Protein AF-A0A382BX68-F1 (afdb_monomer)

Secondary structure (DSSP, 8-state):
--HHHHHHHHHHHHHHHHHHH-STTGGGHHHHHHHHHHHHHHHHHHS---GGGHHHHHHHHHHHHHHHHHHHHHHHTT-

Radius of gyration: 13.83 Å; Cα contacts (8 Å, |Δi|>4): 29; chains: 1; bounding box: 26×22×42 Å

Foldseek 3Di:
DDPLLVVLVVLLVVLVCCVPPDPPPCPCSVVSLVVSVVSVVVCCVVPPDDPVCVVSVVSSVVSVVVVVVVVVVVVVVVD

Sequence (79 aa):
MRPFEIIYIVLIAWGALQHLYKKEKRKNSILLYKIIFSIFLIHFFLEQYRWQMLPAYLLGITLIFNYNKNISHAMKTLF

Structure (mmCIF, N/CA/C/O backbone):
data_AF-A0A382BX68-F1
#
_entry.id   AF-A0A382BX68-F1
#
loop_
_atom_site.group_PDB
_atom_site.id
_atom_site.type_symbol
_atom_site.label_atom_id
_atom_site.label_alt_id
_atom_site.label_comp_id
_atom_site.label_asym_id
_atom_site.label_entity_id
_atom_site.label_seq_id
_atom_site.pdbx_PDB_ins_code
_atom_site.Cartn_x
_atom_site.Cartn_y
_atom_site.Cartn_z
_atom_site.occupancy
_atom_site.B_iso_or_equiv
_atom_site.auth_seq_id
_atom_site.auth_comp_id
_atom_site.auth_asym_id
_atom_site.auth_atom_id
_atom_site.pdbx_PDB_model_num
ATOM 1 N N . MET A 1 1 ? 2.903 -8.063 -18.217 1.00 56.12 1 MET A N 1
ATOM 2 C CA . MET A 1 1 ? 2.759 -7.597 -16.823 1.00 56.12 1 MET A CA 1
ATOM 3 C C . MET A 1 1 ? 4.089 -7.789 -16.150 1.00 56.12 1 MET A C 1
ATOM 5 O O . MET A 1 1 ? 4.602 -8.904 -16.181 1.00 56.12 1 MET A O 1
ATOM 9 N N . ARG A 1 2 ? 4.691 -6.712 -15.649 1.00 72.44 2 ARG A N 1
ATOM 10 C CA . ARG A 1 2 ? 5.964 -6.839 -14.941 1.00 72.44 2 ARG A CA 1
ATOM 11 C C . ARG A 1 2 ? 5.713 -7.346 -13.520 1.00 72.44 2 ARG A C 1
ATOM 13 O O . ARG A 1 2 ? 4.651 -7.078 -12.956 1.00 72.44 2 ARG A O 1
ATOM 20 N N . PRO A 1 3 ? 6.660 -8.098 -12.940 1.00 75.94 3 PRO A N 1
ATOM 21 C CA . PRO A 1 3 ? 6.481 -8.724 -11.632 1.00 75.94 3 PRO A CA 1
ATOM 22 C C . PRO A 1 3 ? 6.106 -7.722 -10.527 1.00 75.94 3 PRO A C 1
ATOM 24 O O . PRO A 1 3 ? 5.321 -8.064 -9.647 1.00 75.94 3 PRO A O 1
ATOM 27 N N . PHE A 1 4 ? 6.568 -6.470 -10.601 1.00 75.75 4 PHE A N 1
ATOM 28 C CA . PHE A 1 4 ? 6.227 -5.442 -9.614 1.00 75.75 4 PHE A CA 1
ATOM 29 C C . PHE A 1 4 ? 4.770 -4.967 -9.680 1.00 75.75 4 PHE A C 1
ATOM 31 O O . PHE A 1 4 ? 4.178 -4.742 -8.627 1.00 75.75 4 PHE A O 1
ATOM 38 N N . GLU A 1 5 ? 4.164 -4.872 -10.871 1.00 76.94 5 GLU A N 1
ATOM 39 C CA . GLU A 1 5 ? 2.735 -4.535 -11.014 1.00 76.94 5 GLU A CA 1
ATOM 40 C C . GLU A 1 5 ? 1.872 -5.586 -10.298 1.00 76.94 5 GLU A C 1
ATOM 42 O O . GLU A 1 5 ? 0.948 -5.252 -9.557 1.00 76.94 5 GLU A O 1
ATOM 47 N N . ILE A 1 6 ? 2.224 -6.866 -10.459 1.00 82.50 6 ILE A N 1
ATOM 48 C CA . ILE A 1 6 ? 1.521 -7.996 -9.837 1.00 82.50 6 ILE A CA 1
ATOM 49 C C . ILE A 1 6 ? 1.653 -7.933 -8.312 1.00 82.50 6 ILE A C 1
ATOM 51 O O . ILE A 1 6 ? 0.651 -8.031 -7.604 1.00 82.50 6 ILE A O 1
ATOM 55 N N . ILE A 1 7 ? 2.871 -7.720 -7.803 1.00 83.81 7 ILE A N 1
ATOM 56 C CA . ILE A 1 7 ? 3.128 -7.581 -6.362 1.00 83.81 7 ILE A CA 1
ATOM 57 C C . ILE A 1 7 ? 2.308 -6.422 -5.782 1.00 83.81 7 ILE A C 1
ATOM 59 O O . ILE A 1 7 ? 1.673 -6.571 -4.737 1.00 83.81 7 ILE A O 1
ATOM 63 N N . TYR A 1 8 ? 2.275 -5.284 -6.476 1.00 82.00 8 TYR A N 1
ATOM 64 C CA . TYR A 1 8 ? 1.542 -4.106 -6.028 1.00 82.00 8 TYR A CA 1
ATOM 65 C C . TYR A 1 8 ? 0.027 -4.340 -5.979 1.00 82.00 8 TYR A C 1
ATOM 67 O O . TYR A 1 8 ? -0.616 -4.022 -4.977 1.00 82.00 8 TYR A O 1
ATOM 75 N N . ILE A 1 9 ? -0.542 -4.962 -7.015 1.00 83.31 9 ILE A N 1
ATOM 76 C CA . ILE A 1 9 ? -1.974 -5.289 -7.075 1.00 83.31 9 ILE A CA 1
ATOM 77 C C . ILE A 1 9 ? -2.366 -6.254 -5.950 1.00 83.31 9 ILE A C 1
ATOM 79 O O . ILE A 1 9 ? -3.367 -6.020 -5.271 1.00 83.31 9 ILE A O 1
ATOM 83 N N . VAL A 1 10 ? -1.574 -7.304 -5.707 1.00 85.75 10 VAL A N 1
ATOM 84 C CA . VAL A 1 10 ? -1.834 -8.272 -4.626 1.00 85.75 10 VAL A CA 1
ATOM 85 C C . VAL A 1 10 ? -1.824 -7.585 -3.260 1.00 85.75 10 VAL A C 1
ATOM 87 O O . VAL A 1 10 ? -2.695 -7.841 -2.428 1.00 85.75 10 VAL A O 1
ATOM 90 N N . LEU A 1 11 ? -0.882 -6.670 -3.033 1.00 83.38 11 LEU A N 1
ATOM 91 C CA . LEU A 1 11 ? -0.790 -5.926 -1.779 1.00 83.38 11 LEU A CA 1
ATOM 92 C C . LEU A 1 11 ? -1.954 -4.958 -1.572 1.00 83.38 11 LEU A C 1
ATOM 94 O O . LEU A 1 11 ? -2.478 -4.874 -0.459 1.00 83.38 11 LEU A O 1
ATOM 98 N N . ILE A 1 12 ? -2.396 -4.262 -2.623 1.00 83.00 12 ILE A N 1
ATOM 99 C CA . ILE A 1 12 ? -3.591 -3.414 -2.552 1.00 83.00 12 ILE A CA 1
ATOM 100 C C . ILE A 1 12 ? -4.829 -4.258 -2.272 1.00 83.00 12 ILE A C 1
ATOM 102 O O . ILE A 1 12 ? -5.612 -3.901 -1.393 1.00 83.00 12 ILE A O 1
ATOM 106 N N . ALA A 1 13 ? -5.002 -5.381 -2.971 1.00 84.06 13 ALA A N 1
ATOM 107 C CA . ALA A 1 13 ? -6.134 -6.276 -2.759 1.00 84.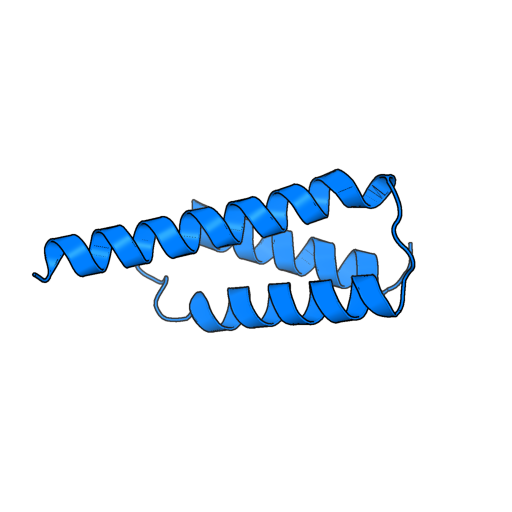06 13 ALA A CA 1
ATOM 108 C C . ALA A 1 13 ? -6.162 -6.794 -1.314 1.00 84.06 13 ALA A C 1
ATOM 110 O O . ALA A 1 13 ? -7.201 -6.761 -0.656 1.00 84.06 13 ALA A O 1
ATOM 111 N N . TRP A 1 14 ? -5.005 -7.182 -0.775 1.00 83.38 14 TRP A N 1
ATOM 112 C CA . TRP A 1 14 ? -4.872 -7.597 0.618 1.00 83.38 14 TRP A CA 1
ATOM 113 C C . TRP A 1 14 ? -5.189 -6.466 1.611 1.00 83.38 14 TRP A C 1
ATOM 115 O O . TRP A 1 14 ? -5.919 -6.677 2.583 1.00 83.38 14 TRP A O 1
ATOM 125 N N . GLY A 1 15 ? -4.693 -5.250 1.355 1.00 78.31 15 GLY A N 1
ATOM 126 C CA . GLY A 1 15 ? -4.992 -4.062 2.158 1.00 78.31 15 GLY A CA 1
ATOM 127 C C . GLY A 1 15 ? -6.481 -3.699 2.146 1.00 78.31 15 GLY A C 1
ATOM 128 O O . GLY A 1 15 ? -7.064 -3.434 3.199 1.00 78.31 15 GLY A O 1
ATOM 129 N N . ALA A 1 16 ? -7.125 -3.765 0.979 1.00 79.69 16 ALA A N 1
ATOM 130 C CA . ALA A 1 16 ? -8.557 -3.534 0.816 1.00 79.69 16 ALA A CA 1
ATOM 131 C C . ALA A 1 16 ? -9.394 -4.602 1.539 1.00 79.69 16 ALA A C 1
ATOM 133 O O . ALA A 1 16 ? -10.329 -4.261 2.265 1.00 79.69 16 ALA A O 1
ATOM 134 N N . LEU A 1 17 ? -9.023 -5.884 1.428 1.00 80.06 17 LEU A N 1
ATOM 135 C CA . LEU A 1 17 ? -9.684 -6.977 2.147 1.00 80.06 17 LEU A CA 1
ATOM 136 C C . LEU A 1 17 ? -9.563 -6.817 3.667 1.00 80.06 17 LEU A C 1
ATOM 138 O O . LEU A 1 17 ? -10.553 -6.983 4.379 1.00 80.06 17 LEU A O 1
ATOM 142 N N . GLN A 1 18 ? -8.391 -6.433 4.182 1.00 74.50 18 GLN A N 1
ATOM 143 C CA . GLN A 1 18 ? -8.253 -6.101 5.604 1.00 74.50 18 GLN A CA 1
ATOM 144 C C . GLN A 1 18 ? -9.146 -4.929 6.014 1.00 74.50 18 GLN A C 1
ATOM 146 O O . GLN A 1 18 ? -9.735 -4.957 7.098 1.00 74.50 18 GLN A O 1
ATOM 151 N N . HIS A 1 19 ? -9.254 -3.906 5.163 1.00 69.94 19 HIS A N 1
ATOM 152 C CA . HIS A 1 19 ? -10.079 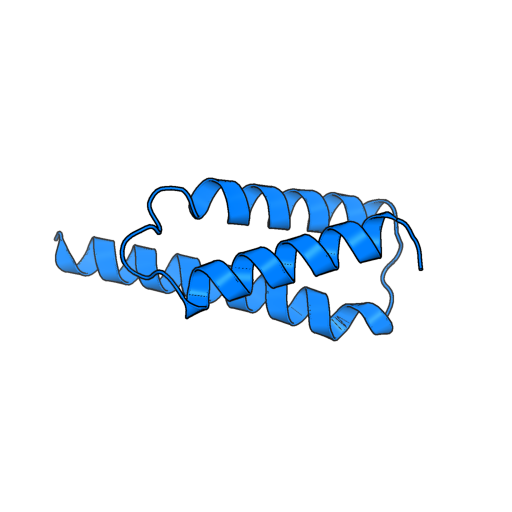-2.740 5.447 1.00 69.94 19 HIS A CA 1
ATOM 153 C C . HIS A 1 19 ? -11.572 -3.091 5.532 1.00 69.94 19 HIS A C 1
ATOM 155 O O . HIS A 1 19 ? -12.240 -2.616 6.457 1.00 69.94 19 HIS A O 1
ATOM 161 N N . LEU A 1 20 ? -12.055 -3.943 4.619 1.00 74.31 20 LEU A N 1
ATOM 162 C CA . LEU A 1 20 ? -13.454 -4.367 4.509 1.00 74.31 20 LEU A CA 1
ATOM 163 C C . LEU A 1 20 ? -13.868 -5.391 5.577 1.00 74.31 20 LEU A C 1
ATOM 165 O O . LEU A 1 20 ? -14.934 -5.247 6.166 1.00 74.31 20 LEU A O 1
ATOM 169 N N . TYR A 1 21 ? -13.043 -6.405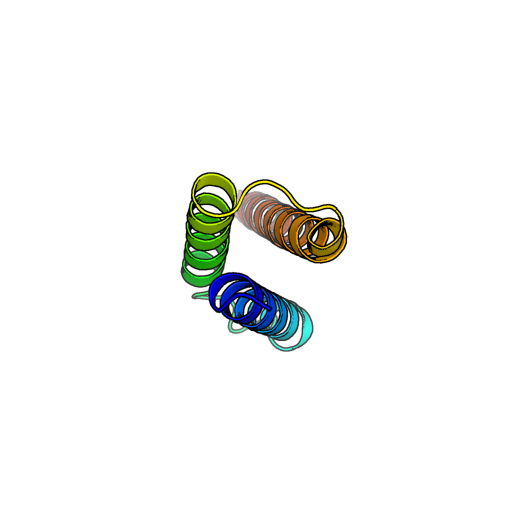 5.859 1.00 67.38 21 TYR A N 1
ATOM 170 C CA . TYR A 1 21 ? -13.489 -7.573 6.635 1.00 67.38 21 TYR A CA 1
ATOM 171 C C . TYR A 1 21 ? -13.179 -7.536 8.135 1.00 67.38 21 TYR A C 1
ATOM 173 O O . TYR A 1 21 ? -13.837 -8.236 8.902 1.00 67.38 21 TYR A O 1
ATOM 181 N N . LYS A 1 22 ? -12.174 -6.784 8.604 1.00 59.66 22 LYS A N 1
ATOM 182 C CA . LYS A 1 22 ? -11.751 -6.847 10.018 1.00 59.66 22 LYS A CA 1
ATOM 183 C C . LYS A 1 22 ? -11.499 -5.463 10.602 1.00 59.66 22 LYS A C 1
ATOM 185 O O . LYS A 1 22 ? -10.380 -4.960 10.568 1.00 59.66 22 LYS A O 1
ATOM 190 N N . LYS A 1 23 ? -12.533 -4.865 11.205 1.00 59.81 23 LYS A N 1
ATOM 191 C CA . LYS A 1 23 ? -12.420 -3.598 11.955 1.00 59.81 23 LYS A CA 1
ATOM 192 C C . LYS A 1 23 ? -11.644 -3.767 13.275 1.00 59.81 23 LYS A C 1
ATOM 194 O O . LYS A 1 23 ? -10.824 -2.916 13.597 1.00 59.81 23 LYS A O 1
ATOM 199 N N . GLU A 1 24 ? -11.814 -4.897 13.971 1.00 57.06 24 GLU A N 1
ATOM 200 C CA . GLU A 1 24 ? -11.209 -5.173 15.293 1.00 57.06 24 GLU A CA 1
ATOM 201 C C . GLU A 1 24 ? -9.755 -5.683 15.263 1.00 57.06 24 GLU A C 1
ATOM 203 O O . GLU A 1 24 ? -9.005 -5.462 16.209 1.00 57.06 24 GLU A O 1
ATOM 208 N N . LYS A 1 25 ? -9.298 -6.329 14.177 1.00 55.47 25 LYS A N 1
ATOM 209 C CA . LYS A 1 25 ? -7.917 -6.860 14.061 1.00 55.47 25 LYS A CA 1
ATOM 210 C C . LYS A 1 25 ? -6.947 -5.928 13.316 1.00 55.47 25 LYS A C 1
ATOM 212 O O . LYS A 1 25 ? -5.910 -6.375 12.833 1.00 55.47 25 LYS A O 1
ATOM 217 N N . ARG A 1 26 ? -7.232 -4.620 13.263 1.00 63.47 26 ARG A N 1
ATOM 218 C CA . ARG A 1 26 ? -6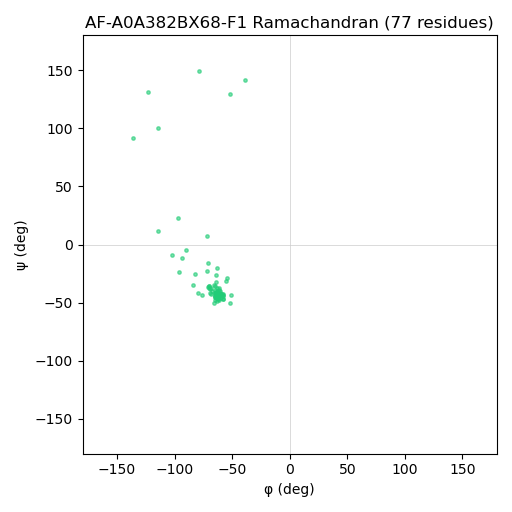.386 -3.599 12.600 1.00 63.47 26 ARG A CA 1
ATOM 219 C C . ARG A 1 26 ? -5.074 -3.273 13.333 1.00 63.47 26 ARG A C 1
ATOM 221 O O . ARG A 1 26 ? -4.363 -2.368 12.913 1.00 63.47 26 ARG A O 1
ATOM 228 N N . LYS A 1 27 ? -4.708 -4.004 14.395 1.00 58.31 27 LYS A N 1
ATOM 229 C CA . LYS A 1 27 ? -3.517 -3.725 15.226 1.00 58.31 27 LYS A CA 1
ATOM 230 C C . LYS A 1 27 ? -2.203 -3.627 14.429 1.00 58.31 27 LYS A C 1
ATOM 232 O O . LYS A 1 27 ? -1.335 -2.859 14.816 1.00 58.31 27 LYS A O 1
ATOM 237 N N . ASN A 1 28 ? -2.093 -4.321 13.291 1.00 63.72 28 ASN A N 1
ATOM 238 C CA . ASN A 1 28 ? -0.888 -4.327 12.447 1.00 63.72 28 ASN A CA 1
ATOM 239 C C . ASN A 1 28 ? -1.076 -3.684 11.063 1.00 63.72 28 ASN A C 1
ATOM 241 O O . ASN A 1 28 ? -0.201 -3.811 10.206 1.00 63.72 28 ASN A O 1
ATOM 245 N N . SER A 1 29 ? -2.185 -2.976 10.816 1.00 68.19 29 SER A N 1
ATOM 246 C CA . SER A 1 29 ? -2.427 -2.387 9.492 1.00 68.19 29 SER A CA 1
ATOM 247 C C . SER A 1 29 ? -1.389 -1.313 9.135 1.00 68.19 29 SER A C 1
ATOM 249 O O . SER A 1 29 ? -1.081 -1.142 7.962 1.00 68.19 29 SER A O 1
ATOM 251 N N . ILE A 1 30 ? -0.777 -0.658 10.135 1.00 72.56 30 ILE A N 1
ATOM 252 C CA . ILE A 1 30 ? 0.327 0.316 9.976 1.00 72.56 30 ILE A CA 1
ATOM 253 C C . ILE A 1 30 ? 1.466 -0.241 9.130 1.00 72.56 30 ILE A C 1
ATOM 255 O O . ILE A 1 30 ? 1.928 0.419 8.201 1.00 72.56 30 ILE A O 1
ATOM 259 N N . LEU A 1 31 ? 1.935 -1.443 9.470 1.00 74.81 31 LEU A N 1
ATOM 260 C CA . LEU A 1 31 ? 3.069 -2.065 8.796 1.00 74.81 31 LEU A CA 1
ATOM 261 C C . LEU A 1 31 ? 2.725 -2.336 7.328 1.00 74.81 31 LEU A C 1
ATOM 263 O O . LEU A 1 31 ? 3.528 -2.067 6.442 1.00 74.81 31 LEU A O 1
ATOM 267 N N . LEU A 1 32 ? 1.496 -2.787 7.077 1.00 76.75 32 LEU A N 1
ATOM 268 C CA . LEU A 1 32 ? 0.981 -3.047 5.738 1.00 76.75 32 LEU A CA 1
ATOM 269 C C . LEU A 1 32 ? 0.911 -1.783 4.880 1.00 76.75 32 LEU A C 1
ATOM 271 O O . LEU A 1 32 ? 1.383 -1.801 3.748 1.00 76.75 32 LEU A O 1
ATOM 275 N N . TYR A 1 33 ? 0.401 -0.674 5.422 1.00 75.06 33 TYR A N 1
ATOM 276 C CA . TYR A 1 33 ? 0.381 0.603 4.702 1.00 75.06 33 TYR A CA 1
ATOM 277 C C . TYR A 1 33 ? 1.789 1.115 4.394 1.00 75.06 33 TYR A C 1
ATOM 279 O O . TYR A 1 33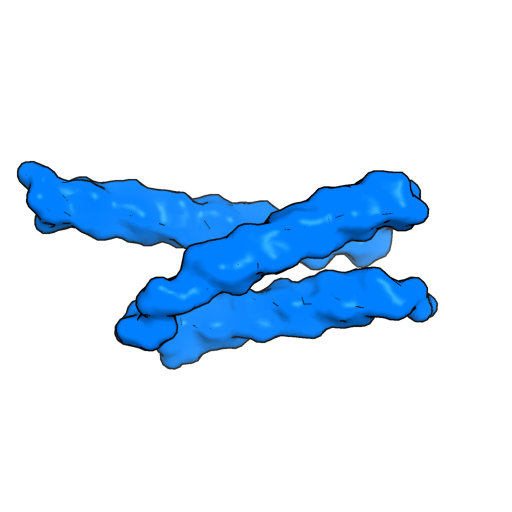 ? 2.029 1.589 3.286 1.00 75.06 33 TYR A O 1
ATOM 287 N N . LYS A 1 34 ? 2.732 0.979 5.338 1.00 80.44 34 LYS A N 1
ATOM 288 C CA . LYS A 1 34 ? 4.140 1.335 5.105 1.00 80.44 34 LYS A CA 1
ATOM 289 C C . LYS A 1 34 ? 4.749 0.499 3.978 1.00 80.44 34 LYS A C 1
ATOM 291 O O . LYS A 1 34 ? 5.371 1.065 3.090 1.00 80.44 34 LYS A O 1
ATOM 296 N N . ILE A 1 35 ? 4.511 -0.815 3.970 1.00 81.25 35 ILE A N 1
ATOM 297 C CA . ILE A 1 35 ? 4.988 -1.723 2.915 1.00 81.25 35 ILE A CA 1
ATOM 298 C C . ILE A 1 35 ? 4.378 -1.359 1.553 1.00 81.25 35 ILE A C 1
ATOM 300 O O . ILE A 1 35 ? 5.111 -1.244 0.573 1.00 81.25 35 ILE A O 1
ATOM 304 N N . ILE A 1 36 ? 3.062 -1.121 1.487 1.00 81.44 36 ILE A N 1
ATOM 305 C CA . ILE A 1 36 ? 2.370 -0.698 0.256 1.00 81.44 36 ILE A CA 1
ATOM 306 C C . ILE A 1 36 ? 2.970 0.611 -0.275 1.00 81.44 36 ILE A C 1
ATOM 308 O O . ILE A 1 36 ? 3.217 0.730 -1.474 1.00 81.44 36 ILE A O 1
ATOM 312 N N . PHE A 1 37 ? 3.240 1.577 0.606 1.00 80.38 37 PHE A N 1
ATOM 313 C CA . PHE A 1 37 ? 3.822 2.863 0.227 1.00 80.38 37 PHE A CA 1
ATOM 314 C C . PHE A 1 37 ? 5.277 2.741 -0.247 1.00 80.38 37 PHE A C 1
ATOM 316 O O . PHE A 1 37 ? 5.647 3.328 -1.262 1.00 80.38 37 PHE A O 1
ATOM 323 N N . SER A 1 38 ? 6.103 1.941 0.430 1.00 82.44 38 SER A N 1
ATOM 324 C CA . SER A 1 38 ? 7.478 1.677 -0.007 1.00 82.44 38 SER A CA 1
ATOM 325 C C . SER A 1 38 ? 7.522 0.986 -1.369 1.00 82.44 38 SER A C 1
ATOM 327 O O . SER A 1 38 ? 8.321 1.364 -2.220 1.00 82.44 38 SER A O 1
ATOM 329 N N . ILE A 1 39 ? 6.639 0.015 -1.612 1.00 81.31 39 ILE A N 1
ATOM 330 C CA . ILE A 1 39 ? 6.566 -0.683 -2.903 1.00 81.31 39 ILE A CA 1
ATOM 331 C C . ILE A 1 39 ? 6.029 0.240 -3.996 1.00 81.31 39 ILE A C 1
ATOM 333 O O . ILE A 1 39 ? 6.531 0.189 -5.114 1.00 81.31 39 ILE A O 1
ATOM 337 N N . PHE A 1 40 ? 5.089 1.134 -3.676 1.00 80.38 40 PHE A N 1
ATOM 338 C CA . PHE A 1 40 ? 4.670 2.195 -4.591 1.00 80.38 40 PHE A CA 1
ATOM 339 C C . PHE A 1 40 ? 5.849 3.084 -5.008 1.00 80.38 40 PHE A C 1
ATOM 341 O O . PHE A 1 40 ? 6.023 3.322 -6.197 1.00 80.38 40 PHE A O 1
ATOM 348 N N . LEU A 1 41 ? 6.686 3.528 -4.062 1.00 80.88 41 LEU A N 1
ATOM 349 C CA . LEU A 1 41 ? 7.872 4.335 -4.369 1.00 80.88 41 LEU A CA 1
ATOM 350 C C . LEU A 1 41 ? 8.860 3.577 -5.259 1.00 80.88 41 LEU A C 1
ATOM 352 O O . LEU A 1 41 ? 9.300 4.108 -6.273 1.00 80.88 41 LEU A O 1
ATOM 356 N N . ILE A 1 42 ? 9.176 2.328 -4.910 1.00 82.69 42 ILE A N 1
ATOM 357 C CA . ILE A 1 42 ? 10.073 1.478 -5.704 1.00 82.69 42 ILE A CA 1
ATOM 358 C C . ILE A 1 42 ? 9.524 1.319 -7.122 1.00 82.69 42 ILE A C 1
ATOM 360 O O . ILE A 1 42 ? 10.259 1.503 -8.088 1.00 82.69 42 ILE A O 1
ATOM 364 N N . HIS A 1 43 ? 8.229 1.029 -7.253 1.00 79.31 43 HIS A N 1
ATOM 365 C CA . HIS A 1 43 ? 7.592 0.863 -8.549 1.00 79.31 43 HIS A CA 1
ATOM 366 C C . HIS A 1 43 ? 7.583 2.171 -9.349 1.00 79.31 43 HIS A C 1
ATOM 368 O O . HIS A 1 43 ? 7.928 2.147 -10.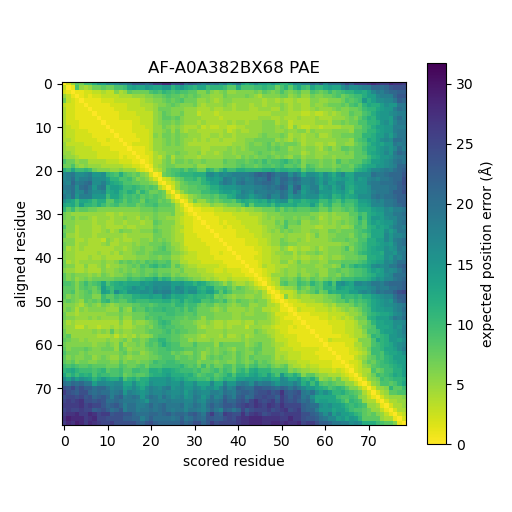518 1.00 79.31 43 HIS A O 1
ATOM 374 N N . PHE A 1 44 ? 7.304 3.315 -8.720 1.00 75.12 44 PHE A N 1
ATOM 375 C CA . PHE A 1 44 ? 7.331 4.627 -9.372 1.00 75.12 44 PHE A CA 1
ATOM 376 C C . PHE A 1 44 ? 8.730 5.025 -9.874 1.00 75.12 44 PHE A C 1
ATOM 378 O O . PHE A 1 44 ? 8.851 5.632 -10.936 1.00 75.12 44 PHE A O 1
ATOM 385 N N . PHE A 1 45 ? 9.788 4.688 -9.126 1.00 78.88 45 PHE A N 1
ATOM 386 C CA . PHE A 1 45 ? 11.170 5.006 -9.502 1.00 78.88 45 PHE A CA 1
ATOM 387 C C . PHE A 1 45 ? 11.757 4.043 -10.543 1.00 78.88 45 PHE A C 1
ATOM 389 O O . PHE A 1 45 ? 12.454 4.491 -11.451 1.00 78.88 45 PHE A O 1
ATOM 396 N N . LEU A 1 46 ? 11.513 2.732 -10.420 1.00 76.00 46 LEU A N 1
ATOM 397 C CA . LEU A 1 46 ? 12.057 1.727 -11.348 1.00 76.00 46 LEU A CA 1
ATOM 398 C C . LEU A 1 46 ? 11.213 1.556 -12.610 1.00 76.00 46 LEU A C 1
ATOM 400 O O . LEU A 1 46 ? 11.741 1.277 -13.687 1.00 76.00 46 LEU A O 1
ATOM 404 N N . GLU A 1 47 ? 9.900 1.687 -12.482 1.00 69.50 47 GLU A N 1
ATOM 405 C CA . GLU A 1 47 ? 8.952 1.549 -13.571 1.00 69.50 47 GLU A CA 1
ATOM 406 C C . GLU A 1 47 ? 8.281 2.892 -13.816 1.00 69.50 47 GLU A C 1
ATOM 408 O O . GLU A 1 47 ? 7.365 3.308 -13.114 1.00 69.50 47 GLU A O 1
ATOM 413 N N . GLN A 1 48 ? 8.777 3.579 -14.849 1.00 69.38 48 GLN A N 1
ATOM 414 C CA . GLN A 1 48 ? 8.206 4.816 -15.372 1.00 69.38 48 GLN A CA 1
ATOM 415 C C . GLN A 1 48 ? 6.675 4.785 -15.362 1.00 69.38 48 GLN A C 1
ATOM 417 O O . GLN A 1 48 ? 6.051 3.768 -15.671 1.00 69.38 48 GLN A O 1
ATOM 422 N N . TYR A 1 49 ? 6.077 5.929 -15.040 1.00 68.81 49 TYR A N 1
ATOM 423 C CA . TYR A 1 49 ? 4.636 6.070 -14.893 1.00 68.81 49 TYR A CA 1
ATOM 424 C C . TYR A 1 49 ? 3.856 5.540 -16.108 1.00 68.81 49 TYR A C 1
ATOM 426 O O . TYR A 1 49 ? 4.092 5.932 -17.253 1.00 68.81 49 TYR A O 1
ATOM 434 N N . ARG A 1 50 ? 2.862 4.686 -15.839 1.00 76.00 50 ARG A N 1
ATOM 435 C CA . ARG A 1 50 ? 1.935 4.147 -16.839 1.00 76.00 50 ARG A CA 1
ATOM 436 C C . ARG A 1 50 ? 0.502 4.460 -16.450 1.00 76.00 50 ARG A C 1
ATOM 438 O O . ARG A 1 50 ? 0.049 4.133 -15.357 1.00 76.00 50 ARG A O 1
ATOM 445 N N . TRP A 1 51 ? -0.248 4.984 -17.410 1.00 78.88 51 TRP A N 1
ATOM 446 C CA . TRP A 1 51 ? -1.660 5.336 -17.252 1.00 78.88 51 TRP A CA 1
ATOM 447 C C . TRP A 1 51 ? -2.568 4.132 -16.946 1.00 78.88 51 TRP A C 1
ATOM 449 O O . TRP A 1 51 ? -3.646 4.300 -16.395 1.00 78.88 51 TRP A O 1
ATOM 459 N N . GLN A 1 52 ? -2.136 2.905 -17.245 1.00 79.31 52 GLN A N 1
ATOM 460 C CA . GLN A 1 52 ? -2.882 1.684 -16.907 1.00 79.31 52 GLN A CA 1
ATOM 461 C C . GLN A 1 52 ? -2.862 1.367 -15.399 1.00 79.31 52 GLN A C 1
ATOM 463 O O . GLN A 1 52 ? -3.763 0.697 -14.906 1.00 79.31 52 GLN A O 1
ATOM 468 N N . MET A 1 53 ? -1.869 1.873 -14.658 1.00 79.50 53 MET A N 1
ATOM 469 C CA . MET A 1 53 ? -1.717 1.674 -13.207 1.00 79.50 53 MET A CA 1
ATOM 470 C C . MET A 1 53 ? -2.420 2.749 -12.364 1.00 79.50 53 MET A C 1
ATOM 472 O O . MET A 1 53 ? -2.498 2.633 -11.142 1.00 79.50 53 MET A O 1
ATOM 476 N N . LEU A 1 54 ? -2.997 3.767 -13.007 1.00 80.25 54 LEU A N 1
ATOM 477 C CA . LEU A 1 54 ? -3.733 4.862 -12.364 1.00 80.25 54 LEU A CA 1
ATOM 478 C C . LEU A 1 54 ? -4.818 4.376 -11.379 1.00 80.25 54 LEU A C 1
ATOM 480 O O . LEU A 1 54 ? -4.860 4.900 -10.262 1.00 80.25 54 LEU A O 1
ATOM 484 N N . PRO A 1 55 ? -5.639 3.351 -11.704 1.00 80.62 55 PRO A N 1
ATOM 485 C CA . PRO A 1 55 ? -6.633 2.825 -10.767 1.00 80.62 55 PRO A CA 1
ATOM 486 C C . PRO A 1 55 ? -6.003 2.249 -9.493 1.00 80.62 55 PRO A C 1
ATOM 488 O O . PRO A 1 55 ? -6.520 2.456 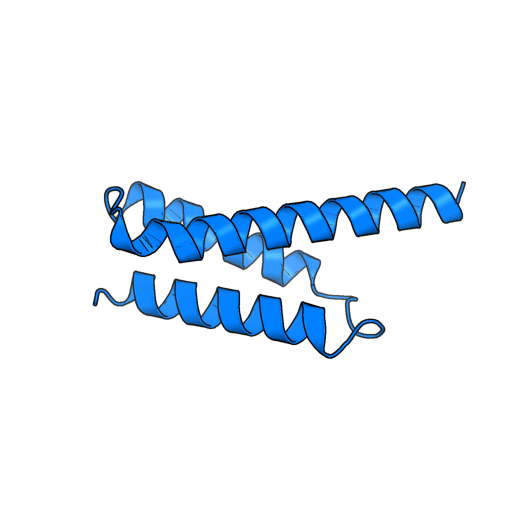-8.397 1.00 80.62 55 PRO A O 1
ATOM 491 N N . ALA A 1 56 ? -4.861 1.565 -9.615 1.00 81.38 56 ALA A N 1
ATOM 492 C CA . ALA A 1 56 ? -4.152 0.991 -8.476 1.00 81.38 56 ALA A CA 1
ATOM 493 C C . ALA A 1 56 ? -3.543 2.093 -7.593 1.00 81.38 56 ALA A C 1
ATOM 495 O O . ALA A 1 56 ? -3.665 2.051 -6.372 1.00 81.38 56 ALA A O 1
ATOM 496 N N . TYR A 1 57 ? -2.964 3.133 -8.194 1.00 79.62 57 TYR A N 1
ATOM 497 C CA . TYR A 1 57 ? -2.433 4.275 -7.447 1.00 79.62 57 TYR A CA 1
ATOM 498 C C . TYR A 1 57 ? -3.521 5.042 -6.688 1.00 79.62 57 TYR A C 1
ATOM 500 O O . TYR A 1 57 ? -3.351 5.348 -5.507 1.00 79.62 57 TYR A O 1
ATOM 508 N N . LEU A 1 58 ? -4.673 5.281 -7.324 1.00 83.31 58 LEU A N 1
ATOM 509 C CA . LEU A 1 58 ? -5.849 5.870 -6.675 1.00 83.31 58 LEU A CA 1
ATOM 510 C C . LEU A 1 58 ? -6.323 5.028 -5.482 1.00 83.31 58 LEU A C 1
ATOM 512 O O . LEU A 1 58 ? -6.610 5.569 -4.410 1.00 83.31 58 LEU A O 1
ATOM 516 N N . LEU A 1 59 ? -6.354 3.702 -5.629 1.00 81.62 59 LEU A N 1
ATOM 517 C CA . LEU A 1 59 ? -6.700 2.798 -4.531 1.00 81.62 59 LEU A CA 1
ATOM 518 C C . LEU A 1 59 ? -5.683 2.862 -3.387 1.00 81.62 59 LEU A C 1
ATOM 520 O O . LEU A 1 59 ? -6.085 2.936 -2.229 1.00 81.62 59 LEU A O 1
ATOM 524 N N . GLY A 1 60 ? -4.383 2.910 -3.681 1.00 79.25 60 GLY A N 1
ATOM 525 C CA . GLY A 1 60 ? -3.341 3.072 -2.663 1.00 79.25 60 GLY A CA 1
ATOM 526 C C . GLY A 1 60 ? -3.488 4.376 -1.869 1.00 79.25 60 GLY A C 1
ATOM 527 O O . GLY A 1 60 ? -3.463 4.363 -0.636 1.00 79.25 60 GLY A O 1
ATOM 528 N N . ILE A 1 61 ? -3.719 5.497 -2.559 1.00 79.75 61 ILE A N 1
ATOM 529 C CA . ILE A 1 61 ? -3.894 6.819 -1.935 1.00 79.75 61 ILE A CA 1
ATOM 530 C C . ILE A 1 61 ? -5.153 6.860 -1.061 1.00 79.75 61 ILE A C 1
ATOM 532 O O . ILE A 1 61 ? -5.102 7.334 0.075 1.00 79.75 61 ILE A O 1
ATOM 536 N N . THR A 1 62 ? -6.281 6.338 -1.550 1.00 80.00 62 THR A N 1
ATOM 537 C CA . THR A 1 62 ? -7.541 6.309 -0.785 1.00 80.00 62 THR A CA 1
ATOM 538 C C . THR A 1 62 ? -7.453 5.405 0.447 1.00 80.00 62 THR A C 1
ATOM 540 O O . THR A 1 62 ? -8.011 5.745 1.495 1.00 80.00 62 THR A O 1
ATOM 543 N N . LEU A 1 63 ? -6.706 4.299 0.371 1.00 74.88 63 LEU A N 1
ATOM 544 C CA . LEU A 1 63 ? -6.375 3.439 1.512 1.00 74.88 63 LEU A CA 1
ATOM 545 C C . LEU A 1 63 ? -5.577 4.204 2.582 1.00 74.88 63 LEU A C 1
ATOM 547 O O . LEU A 1 63 ? -5.935 4.156 3.760 1.00 74.88 63 LEU A O 1
ATOM 551 N N . ILE A 1 64 ? -4.554 4.966 2.182 1.00 72.50 64 ILE A N 1
ATOM 552 C CA . ILE A 1 64 ? -3.737 5.789 3.093 1.00 72.50 64 ILE A CA 1
ATOM 553 C C . ILE A 1 64 ? -4.570 6.915 3.732 1.00 72.50 64 ILE A C 1
ATOM 555 O O . ILE A 1 64 ? -4.504 7.125 4.945 1.00 72.50 64 ILE A O 1
ATOM 559 N N . PHE A 1 65 ? -5.401 7.612 2.951 1.00 73.00 65 PHE A N 1
ATOM 560 C CA . PHE A 1 65 ? -6.273 8.676 3.463 1.00 73.00 65 PHE A CA 1
ATOM 561 C C . PHE A 1 65 ? -7.300 8.153 4.474 1.00 73.00 65 PHE A C 1
ATOM 563 O O . PHE A 1 65 ? -7.474 8.738 5.547 1.00 73.00 65 PHE A O 1
ATOM 570 N N . ASN A 1 66 ? -7.950 7.025 4.174 1.00 69.44 66 ASN A N 1
ATOM 571 C CA . ASN A 1 66 ? -8.879 6.381 5.105 1.00 69.44 66 ASN A CA 1
ATOM 572 C C . ASN A 1 66 ? -8.181 5.891 6.376 1.00 69.44 66 ASN A C 1
ATOM 574 O O . ASN A 1 66 ? -8.780 5.896 7.457 1.00 69.44 66 ASN A O 1
ATOM 578 N N . TYR A 1 67 ? -6.919 5.479 6.274 1.00 66.31 67 TYR A N 1
ATOM 579 C CA . TYR A 1 67 ? -6.127 5.102 7.433 1.00 66.31 67 TYR A CA 1
ATOM 580 C C . TYR A 1 67 ? -5.849 6.303 8.354 1.00 66.31 67 TYR A C 1
ATOM 582 O O . TYR A 1 67 ? -6.175 6.248 9.542 1.00 66.31 67 TYR A O 1
ATOM 590 N N . ASN A 1 68 ? -5.365 7.422 7.806 1.00 64.06 68 ASN A N 1
ATOM 591 C CA . ASN A 1 68 ? -5.112 8.647 8.575 1.00 64.06 68 ASN A CA 1
ATOM 592 C C . ASN A 1 68 ? -6.381 9.230 9.209 1.00 64.06 68 ASN A C 1
ATOM 594 O O . ASN A 1 68 ? -6.347 9.683 10.353 1.00 64.06 68 ASN A O 1
ATOM 598 N N . LYS A 1 69 ? -7.523 9.174 8.513 1.00 61.47 69 LYS A N 1
ATOM 599 C CA . LYS A 1 69 ? -8.801 9.650 9.060 1.00 61.47 69 LYS A CA 1
ATOM 600 C C . LYS A 1 69 ? -9.251 8.822 10.268 1.00 61.47 69 LYS A C 1
ATOM 602 O O . LYS A 1 69 ? -9.767 9.388 11.225 1.00 61.47 69 LYS A O 1
AT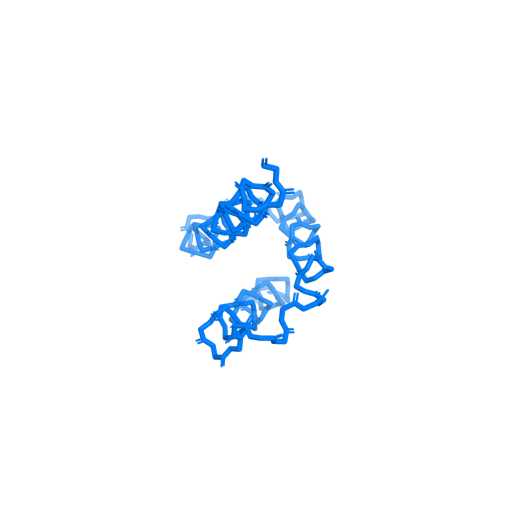OM 607 N N . ASN A 1 70 ? -9.000 7.509 10.269 1.00 57.84 70 ASN A N 1
ATOM 608 C CA . ASN A 1 70 ? -9.273 6.654 11.430 1.00 57.84 70 ASN A CA 1
ATOM 609 C C . ASN A 1 70 ? -8.308 6.913 12.601 1.00 57.84 70 ASN A C 1
ATOM 611 O O . ASN A 1 70 ? -8.760 6.885 13.741 1.00 57.84 70 ASN A O 1
ATOM 615 N N . ILE A 1 71 ? -7.021 7.206 12.356 1.00 54.81 71 ILE A N 1
ATOM 616 C CA . ILE A 1 71 ? -6.096 7.634 13.428 1.00 54.81 71 ILE A CA 1
ATOM 617 C C . ILE A 1 71 ? -6.557 8.958 14.034 1.00 54.81 71 ILE A C 1
ATOM 619 O O . ILE A 1 71 ? -6.650 9.072 15.252 1.00 54.81 71 ILE A O 1
ATOM 623 N N . SER A 1 72 ? -6.870 9.946 13.191 1.00 52.09 72 SER A N 1
ATOM 624 C CA . SER A 1 72 ? -7.328 11.260 13.646 1.00 52.09 72 SER A CA 1
ATOM 625 C C . SER A 1 72 ? -8.599 11.138 14.485 1.00 52.09 72 SER A C 1
ATOM 627 O O . SER A 1 72 ? -8.682 11.742 15.549 1.00 52.09 72 SER A O 1
ATOM 629 N N . HIS A 1 73 ? -9.550 10.298 14.068 1.00 47.69 73 HIS A N 1
ATOM 630 C CA . HIS A 1 73 ? -10.778 10.063 14.823 1.00 47.69 73 HIS A CA 1
ATOM 631 C C . HIS A 1 73 ? -10.537 9.308 16.140 1.00 47.69 73 HIS A C 1
ATOM 633 O O . HIS A 1 73 ? -11.180 9.635 17.130 1.00 47.69 73 HIS A O 1
ATOM 639 N N . ALA A 1 74 ? -9.606 8.345 16.166 1.00 48.50 74 ALA A N 1
ATOM 640 C CA . ALA A 1 74 ? -9.230 7.610 17.375 1.00 48.50 74 ALA A CA 1
ATOM 641 C C . ALA A 1 74 ? -8.480 8.491 18.392 1.00 48.50 74 ALA A C 1
ATOM 643 O O . ALA A 1 74 ? -8.724 8.389 19.592 1.00 48.50 74 ALA A O 1
ATOM 644 N N . MET A 1 75 ? -7.612 9.396 17.922 1.00 44.81 75 MET A N 1
ATOM 645 C CA . MET A 1 75 ? -6.978 10.413 18.769 1.00 44.81 75 MET A CA 1
ATOM 646 C C . MET A 1 75 ? -8.006 11.397 19.332 1.00 44.81 75 MET A C 1
ATOM 648 O O . MET A 1 75 ? -7.918 11.750 20.500 1.00 44.81 75 MET A O 1
ATOM 652 N N . LYS A 1 76 ? -9.006 11.795 18.535 1.00 46.31 76 LYS A N 1
ATOM 653 C CA . LYS A 1 76 ? -10.073 12.717 18.961 1.00 46.31 76 LYS A CA 1
ATOM 654 C C . LYS A 1 76 ? -11.069 12.118 19.958 1.00 46.31 76 LYS A C 1
ATOM 656 O O . LYS A 1 76 ? -11.849 12.857 20.532 1.00 46.31 76 LYS A O 1
ATOM 661 N N . THR A 1 77 ? -11.107 10.794 20.099 1.00 47.06 77 THR A N 1
ATOM 662 C CA . THR A 1 77 ? -11.922 10.098 21.112 1.00 47.06 77 THR A CA 1
ATOM 663 C C . THR A 1 77 ? -11.158 9.803 22.403 1.00 47.06 77 THR A C 1
ATOM 665 O O . THR A 1 77 ? -11.768 9.372 23.374 1.00 47.06 77 THR A O 1
ATOM 668 N N . LEU A 1 78 ? -9.832 9.975 22.403 1.00 43.16 78 LEU A N 1
ATOM 669 C CA . LEU A 1 78 ? -8.956 9.737 23.558 1.00 43.16 78 LEU A CA 1
ATOM 670 C C . LEU A 1 78 ? -8.527 11.032 24.272 1.00 43.16 78 LEU A C 1
ATOM 672 O O . LEU A 1 78 ? -7.929 10.944 25.341 1.00 43.16 78 LEU A O 1
ATOM 676 N N . PHE A 1 79 ? -8.824 12.196 23.691 1.00 39.06 79 PHE A N 1
ATOM 677 C CA . PHE A 1 79 ? -8.624 13.539 24.241 1.00 39.06 79 PHE A CA 1
ATOM 678 C C . PHE A 1 79 ? -9.967 14.262 24.288 1.00 39.06 79 PHE A C 1
ATOM 680 O O . PHE A 1 79 ? -10.178 15.035 25.244 1.00 39.06 79 PHE A O 1
#

Solvent-accessible surface area (backbone atoms only — not comparable to full-atom values): 4690 Å² total; per-residue (Å²): 133,58,72,64,61,54,53,50,51,54,50,48,53,52,52,49,50,47,66,74,74,38,81,86,74,48,86,60,48,66,60,53,52,51,50,52,51,53,50,48,52,51,44,53,72,77,45,71,89,53,84,86,48,47,69,58,53,52,51,52,52,52,51,5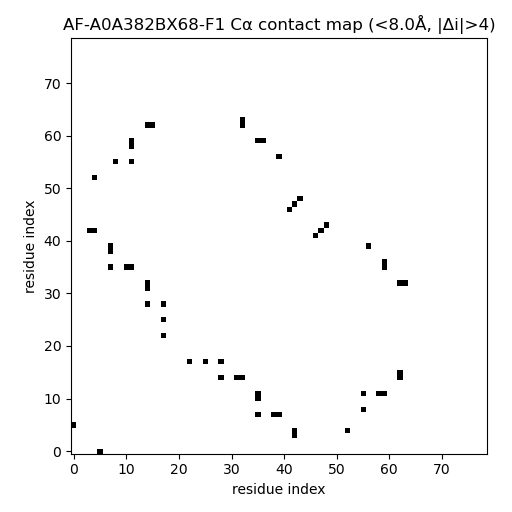2,52,56,49,52,52,52,52,54,53,54,53,65,73,75,106

pLDDT: mean 71.75, std 11.72, range [39.06, 85.75]

Mean predicted aligned error: 9.1 Å

Nearest PDB structures (foldseek):
  2v6y-assembly2_B  TM=5.754E-01  e=3.057E+00  Saccharolobus solfataricus
  8ueu-assembly1_1K  TM=4.688E-01  e=4.152E+00  Sus scrofa
  2odm-assembly1_B  TM=5.189E-01  e=7.206E+00  Staphylococcus aureus subsp. aureus MW2

Organism: NCBI:txid408172